Protein AF-A0A522BGV5-F1 (afdb_monomer)

Structure (mmCIF, N/CA/C/O backbone):
data_AF-A0A522BGV5-F1
#
_entry.id   AF-A0A522BGV5-F1
#
loop_
_atom_site.group_PDB
_atom_site.id
_atom_site.type_symbol
_atom_site.label_atom_id
_atom_site.label_alt_id
_atom_site.label_comp_id
_atom_site.label_asym_id
_atom_site.label_entity_id
_atom_site.label_seq_id
_atom_site.pdbx_PDB_ins_code
_atom_site.Cartn_x
_atom_site.Cartn_y
_atom_site.Cartn_z
_atom_site.occupancy
_atom_site.B_iso_or_equiv
_atom_site.auth_seq_id
_atom_site.auth_comp_id
_atom_site.auth_asym_id
_atom_site.auth_atom_id
_atom_site.pdbx_PDB_model_num
ATOM 1 N N . ALA A 1 1 ? 11.773 4.322 -31.075 1.00 74.81 1 ALA A N 1
ATOM 2 C CA . ALA A 1 1 ? 12.794 3.352 -31.521 1.00 74.81 1 ALA A CA 1
ATOM 3 C C . ALA A 1 1 ? 13.411 3.871 -32.814 1.00 74.81 1 ALA A C 1
ATOM 5 O O . ALA A 1 1 ? 12.705 4.549 -33.552 1.00 74.81 1 ALA A O 1
ATOM 6 N N . ASP A 1 2 ? 14.690 3.595 -33.055 1.00 93.25 2 ASP A N 1
ATOM 7 C CA . ASP A 1 2 ? 15.500 4.115 -34.174 1.00 93.25 2 ASP A CA 1
ATOM 8 C C . ASP A 1 2 ? 15.520 3.199 -35.418 1.00 93.25 2 ASP A C 1
ATOM 10 O O . ASP A 1 2 ? 16.111 3.545 -36.435 1.00 93.25 2 ASP A O 1
ATOM 14 N N . GLY A 1 3 ? 14.839 2.049 -35.367 1.00 94.81 3 GLY A N 1
ATOM 15 C CA . GLY A 1 3 ? 14.611 1.167 -36.518 1.00 94.81 3 GLY A CA 1
ATOM 16 C C . GLY A 1 3 ? 15.709 0.133 -36.787 1.00 94.81 3 GLY A C 1
ATOM 17 O O . GLY A 1 3 ? 15.557 -0.667 -37.713 1.00 94.81 3 GLY A O 1
ATOM 18 N N . ARG A 1 4 ? 16.779 0.101 -35.985 1.00 95.19 4 ARG A N 1
ATOM 19 C CA . ARG A 1 4 ? 17.876 -0.868 -36.121 1.00 95.19 4 ARG A CA 1
ATOM 20 C C . ARG A 1 4 ? 17.436 -2.290 -35.744 1.00 95.19 4 ARG A C 1
ATOM 22 O O . ARG A 1 4 ? 16.566 -2.481 -34.895 1.00 95.19 4 ARG A O 1
ATOM 29 N N . ARG A 1 5 ? 18.032 -3.293 -36.397 1.00 95.19 5 ARG A N 1
ATOM 30 C CA . ARG A 1 5 ? 17.783 -4.727 -36.173 1.00 95.19 5 ARG A CA 1
ATOM 31 C C . ARG A 1 5 ? 19.103 -5.489 -36.248 1.00 95.19 5 ARG A C 1
ATOM 33 O O . ARG A 1 5 ? 19.916 -5.183 -37.115 1.00 95.19 5 ARG A O 1
ATOM 40 N N . GLU A 1 6 ? 19.287 -6.458 -35.360 1.00 96.19 6 GLU A N 1
ATOM 41 C CA . GLU A 1 6 ? 20.475 -7.316 -35.260 1.00 96.19 6 GLU A CA 1
ATOM 42 C C . GLU A 1 6 ? 20.050 -8.736 -34.859 1.00 96.19 6 GLU A C 1
ATOM 44 O O . GLU A 1 6 ? 18.947 -8.926 -34.339 1.00 96.19 6 GLU A O 1
ATOM 49 N N . GLU A 1 7 ? 20.908 -9.721 -35.126 1.00 97.19 7 GLU A N 1
ATOM 50 C CA . GLU A 1 7 ? 20.696 -11.115 -34.728 1.00 97.19 7 GLU A CA 1
ATOM 51 C C . GLU A 1 7 ? 21.265 -11.371 -33.330 1.00 97.19 7 GLU A C 1
ATOM 53 O O . GLU A 1 7 ? 22.339 -10.882 -32.982 1.00 97.19 7 GLU A O 1
ATOM 58 N N . PHE A 1 8 ? 20.532 -12.145 -32.529 1.00 96.06 8 PHE A N 1
ATOM 59 C CA . PHE A 1 8 ? 20.912 -12.515 -31.170 1.00 96.06 8 PHE A CA 1
ATOM 60 C C . PHE A 1 8 ? 20.553 -13.976 -30.912 1.00 96.06 8 PHE A C 1
ATOM 62 O O . PHE A 1 8 ? 19.498 -14.439 -31.347 1.00 96.06 8 PHE A O 1
ATOM 69 N N . ASP A 1 9 ? 21.379 -14.669 -30.132 1.00 97.94 9 ASP A N 1
ATOM 70 C CA . ASP A 1 9 ? 21.131 -16.066 -29.759 1.00 97.94 9 ASP A CA 1
ATOM 71 C C . ASP A 1 9 ? 20.088 -16.211 -28.637 1.00 97.94 9 ASP A C 1
ATOM 73 O O . ASP A 1 9 ? 19.398 -17.225 -28.542 1.00 97.94 9 ASP A O 1
ATOM 77 N N . VAL A 1 10 ? 19.978 -15.208 -27.754 1.00 97.75 10 VAL A N 1
ATOM 78 C CA . VAL A 1 10 ? 19.135 -15.257 -26.548 1.00 97.75 10 VAL A CA 1
ATOM 79 C C . VAL A 1 10 ? 18.477 -13.906 -26.279 1.00 97.75 10 VAL A C 1
ATOM 81 O O . VAL A 1 10 ? 19.110 -12.857 -26.383 1.00 97.75 10 VAL A O 1
ATOM 84 N N . MET A 1 11 ? 17.216 -13.943 -25.839 1.00 95.69 11 MET A N 1
ATOM 85 C CA . MET A 1 11 ? 16.477 -12.786 -25.333 1.00 95.69 11 MET A CA 1
ATOM 86 C C . MET A 1 11 ? 16.067 -13.009 -23.871 1.00 95.69 11 MET A C 1
ATOM 88 O O . MET A 1 11 ? 15.388 -13.985 -23.556 1.00 95.69 11 MET A O 1
ATOM 92 N N . LEU A 1 12 ? 16.430 -12.077 -22.985 1.00 96.44 12 LEU A N 1
ATOM 93 C CA . LEU A 1 12 ? 15.992 -12.060 -21.585 1.00 96.44 12 LEU A CA 1
ATOM 94 C C . LEU A 1 12 ? 14.941 -10.965 -21.378 1.00 96.44 12 LEU A C 1
ATOM 96 O O . LEU A 1 12 ? 15.246 -9.773 -21.423 1.00 96.44 12 LEU A O 1
ATOM 100 N N . ALA A 1 13 ? 13.696 -11.367 -21.130 1.00 94.62 13 ALA A N 1
ATOM 101 C CA . ALA A 1 13 ? 12.597 -10.441 -20.880 1.00 94.62 13 ALA A CA 1
ATOM 102 C C . ALA A 1 13 ? 12.556 -10.017 -19.400 1.00 94.62 13 ALA A C 1
ATOM 104 O O . ALA A 1 13 ? 11.925 -10.661 -18.567 1.00 94.62 13 ALA A O 1
ATOM 105 N N . ALA A 1 14 ? 13.212 -8.903 -19.068 1.00 93.81 14 ALA A N 1
ATOM 106 C CA . ALA A 1 14 ? 13.190 -8.296 -17.732 1.00 93.81 14 ALA A CA 1
ATOM 107 C C . ALA A 1 14 ? 12.015 -7.307 -17.555 1.00 93.81 14 ALA A C 1
ATOM 109 O O . ALA A 1 14 ? 12.193 -6.174 -17.110 1.00 93.81 14 ALA A O 1
ATOM 110 N N . THR A 1 15 ? 10.801 -7.711 -17.943 1.00 91.69 15 THR A N 1
ATOM 111 C CA . THR A 1 15 ? 9.616 -6.829 -18.029 1.00 91.69 15 THR A CA 1
ATOM 112 C C . THR A 1 15 ? 8.868 -6.628 -16.705 1.00 91.69 15 THR A C 1
ATOM 114 O O . THR A 1 15 ? 7.846 -5.942 -16.674 1.00 91.69 15 THR A O 1
ATOM 117 N N . GLY A 1 16 ? 9.379 -7.189 -15.606 1.00 90.12 16 GLY A N 1
ATOM 118 C CA . GLY A 1 16 ? 8.788 -7.092 -14.270 1.00 90.12 16 GLY A CA 1
ATOM 119 C C . GLY A 1 16 ? 7.817 -8.229 -13.945 1.00 90.12 16 GLY A C 1
ATOM 120 O O . GLY A 1 16 ? 7.872 -9.292 -14.555 1.00 90.12 16 GLY A O 1
ATOM 121 N N . TYR A 1 17 ? 6.950 -7.990 -12.957 1.00 88.94 17 TYR A N 1
ATOM 122 C CA . TYR A 1 17 ? 6.033 -8.979 -12.383 1.00 88.94 17 TYR A CA 1
ATOM 123 C C . TYR A 1 17 ? 4.606 -8.429 -12.278 1.00 88.94 17 TYR A C 1
ATOM 125 O O . TYR A 1 17 ? 4.405 -7.213 -12.193 1.00 88.94 17 TYR A O 1
ATOM 133 N N . GLU A 1 18 ? 3.637 -9.342 -12.239 1.00 89.25 18 GLU A N 1
ATOM 134 C CA . GLU A 1 18 ? 2.236 -9.072 -11.906 1.00 89.25 18 GLU A CA 1
ATOM 135 C C . GLU A 1 18 ? 1.950 -9.393 -10.433 1.00 89.25 18 GLU A C 1
ATOM 137 O O . GLU A 1 18 ? 2.699 -10.133 -9.791 1.00 89.25 18 GLU A O 1
ATOM 142 N N . VAL A 1 19 ? 0.853 -8.848 -9.904 1.00 88.94 19 VAL A N 1
ATOM 143 C CA . VAL A 1 19 ? 0.349 -9.180 -8.564 1.00 88.94 19 VAL A CA 1
ATOM 144 C C . VAL A 1 19 ? -0.815 -10.148 -8.702 1.00 88.94 19 VAL A C 1
ATOM 146 O O . VAL A 1 19 ? -1.779 -9.846 -9.397 1.00 88.94 19 VAL A O 1
ATOM 149 N N . ASP A 1 20 ? -0.742 -11.275 -7.999 1.00 90.06 20 ASP A N 1
ATOM 150 C CA . ASP A 1 20 ? -1.840 -12.232 -7.881 1.00 90.06 20 ASP A CA 1
ATOM 151 C C . ASP A 1 20 ? -1.927 -12.782 -6.447 1.00 90.06 20 ASP A C 1
ATOM 153 O O . ASP A 1 20 ? -0.919 -12.888 -5.741 1.00 90.06 20 ASP A O 1
ATOM 157 N N . LEU A 1 21 ? -3.143 -13.103 -6.005 1.00 92.06 21 LEU A N 1
ATOM 158 C CA . LEU A 1 21 ? -3.461 -13.589 -4.658 1.00 92.06 21 LEU A CA 1
ATOM 159 C C . LEU A 1 21 ? -4.383 -14.821 -4.749 1.00 92.06 21 LEU A C 1
ATOM 161 O O . LEU A 1 21 ? -5.514 -14.772 -4.265 1.00 92.06 21 LEU A O 1
ATOM 165 N N . PRO A 1 22 ? -3.927 -15.950 -5.329 1.00 91.56 22 PRO A N 1
ATOM 166 C CA . PRO A 1 22 ? -4.789 -17.093 -5.666 1.00 91.56 22 PRO A CA 1
ATOM 167 C C . PRO A 1 22 ? -5.364 -17.822 -4.440 1.00 91.56 22 PRO A C 1
ATOM 169 O O . PRO A 1 22 ? -6.272 -18.640 -4.556 1.00 91.56 22 PRO A O 1
ATOM 172 N N . PHE A 1 23 ? -4.841 -17.523 -3.250 1.00 92.81 23 PHE A N 1
ATOM 173 C CA . PHE A 1 23 ? -5.330 -18.029 -1.969 1.00 92.81 23 PHE A CA 1
ATOM 174 C C . PHE A 1 23 ? -6.462 -17.175 -1.367 1.00 92.81 23 PHE A C 1
ATOM 176 O O . PHE A 1 23 ? -7.057 -17.575 -0.367 1.00 92.81 23 PHE A O 1
ATOM 183 N N . LEU A 1 24 ? -6.776 -16.010 -1.948 1.00 92.00 24 LEU A N 1
ATOM 184 C CA . LEU A 1 24 ? -7.889 -15.152 -1.543 1.00 92.00 24 LEU A CA 1
ATOM 185 C C . LEU A 1 24 ? -8.946 -15.108 -2.642 1.00 92.00 24 LEU A C 1
ATOM 187 O O . LEU A 1 24 ? -8.662 -14.835 -3.803 1.00 92.00 24 LEU A O 1
ATOM 191 N N . ALA A 1 25 ? -10.206 -15.326 -2.264 1.00 90.88 25 ALA A N 1
ATOM 192 C CA . ALA A 1 25 ? -11.297 -15.191 -3.216 1.00 90.88 25 ALA A CA 1
ATOM 193 C C . ALA A 1 25 ? -11.404 -13.724 -3.700 1.00 90.88 25 ALA A C 1
ATOM 195 O O . ALA A 1 25 ? -11.362 -12.818 -2.862 1.00 90.88 25 ALA A O 1
ATOM 196 N N . PRO A 1 26 ? -11.627 -13.455 -5.004 1.00 86.69 26 PRO A N 1
ATOM 197 C CA . PRO A 1 26 ? -11.594 -12.091 -5.554 1.00 86.69 26 PRO A CA 1
ATOM 198 C C . PRO A 1 26 ? -12.556 -11.091 -4.893 1.00 86.69 26 PRO A C 1
ATOM 200 O O . PRO A 1 26 ? -12.288 -9.896 -4.846 1.00 86.69 26 PRO A O 1
ATOM 203 N N . HIS A 1 27 ? -13.679 -11.569 -4.348 1.00 86.69 27 HIS A N 1
ATOM 204 C CA . HIS A 1 27 ? -14.656 -10.734 -3.641 1.00 86.69 27 HIS A CA 1
ATOM 205 C C . HIS A 1 27 ? -14.207 -10.337 -2.220 1.00 86.69 27 HIS A C 1
ATOM 207 O O . HIS A 1 27 ? -14.827 -9.474 -1.592 1.00 86.69 27 HIS A O 1
ATOM 213 N N . VAL A 1 28 ? -13.169 -10.986 -1.677 1.00 88.50 28 VAL A N 1
ATOM 214 C CA . VAL A 1 28 ? -12.588 -10.652 -0.370 1.00 88.50 28 VAL A CA 1
ATOM 215 C C . VAL A 1 28 ? -11.789 -9.368 -0.491 1.00 88.50 28 VAL A C 1
ATOM 217 O O . VAL A 1 28 ? -12.085 -8.396 0.208 1.00 88.50 28 VAL A O 1
ATOM 220 N N . VAL A 1 29 ? -10.833 -9.374 -1.417 1.00 88.25 29 VAL A N 1
ATOM 221 C CA . VAL A 1 29 ? -9.966 -8.251 -1.753 1.00 88.25 29 VAL A CA 1
ATOM 222 C C . VAL A 1 29 ? -9.666 -8.329 -3.256 1.00 88.25 29 VAL A C 1
ATOM 224 O O . VAL A 1 29 ? -8.913 -9.212 -3.667 1.00 88.25 29 VAL A O 1
ATOM 227 N N . PRO A 1 30 ? -10.259 -7.458 -4.089 1.00 89.06 30 PRO A N 1
ATOM 228 C CA . PRO A 1 30 ? -10.003 -7.483 -5.520 1.00 89.06 30 PRO A CA 1
ATOM 229 C C . PRO A 1 30 ? -8.606 -6.933 -5.820 1.00 89.06 30 PRO A C 1
ATOM 231 O O . PRO A 1 30 ? -8.216 -5.881 -5.306 1.00 89.06 30 PRO A O 1
ATOM 234 N N . VAL A 1 31 ? -7.876 -7.625 -6.692 1.00 89.56 31 VAL A N 1
ATOM 235 C CA . VAL A 1 31 ? -6.682 -7.079 -7.341 1.00 89.56 31 VAL A CA 1
ATOM 236 C C . VAL A 1 31 ? -7.148 -6.353 -8.601 1.00 89.56 31 VAL A C 1
ATOM 238 O O . VAL A 1 31 ? -7.731 -6.967 -9.494 1.00 89.56 31 VAL A O 1
ATOM 241 N N . VAL A 1 32 ? -6.944 -5.037 -8.662 1.00 83.94 32 VAL A N 1
ATOM 242 C CA . VAL A 1 32 ? -7.294 -4.215 -9.829 1.00 83.94 32 VAL A CA 1
ATOM 243 C C . VAL A 1 32 ? -5.997 -3.740 -10.471 1.00 83.94 32 VAL A C 1
ATOM 245 O O . VAL A 1 32 ? -5.238 -2.976 -9.875 1.00 83.94 32 VAL A O 1
ATOM 248 N N . GLY A 1 33 ? -5.714 -4.231 -11.679 1.00 83.44 33 GLY A N 1
ATOM 249 C CA . GLY A 1 33 ? -4.401 -4.057 -12.299 1.00 83.44 33 GLY A CA 1
ATOM 250 C C . GLY A 1 33 ? -3.323 -4.759 -11.470 1.00 83.44 33 GLY A C 1
ATOM 251 O O . GLY A 1 33 ? -3.408 -5.959 -11.242 1.00 83.44 33 GLY A O 1
ATOM 252 N N . ARG A 1 34 ? -2.333 -4.004 -10.983 1.00 84.81 34 ARG A N 1
ATOM 253 C CA . ARG A 1 34 ? -1.249 -4.509 -10.111 1.00 84.81 34 ARG A CA 1
ATOM 254 C C . ARG A 1 34 ? -1.385 -4.052 -8.663 1.00 84.81 34 ARG A C 1
ATOM 256 O O . ARG A 1 34 ? -0.403 -4.029 -7.922 1.00 84.81 34 ARG A O 1
ATOM 263 N N . ARG A 1 35 ? -2.580 -3.620 -8.266 1.00 87.62 35 ARG A N 1
ATOM 264 C CA . ARG A 1 35 ? -2.794 -2.957 -6.985 1.00 87.62 35 ARG A CA 1
ATOM 265 C C . ARG A 1 35 ? -3.949 -3.567 -6.215 1.00 87.62 35 ARG A C 1
ATOM 267 O O . ARG A 1 35 ? -4.951 -4.011 -6.770 1.00 87.62 3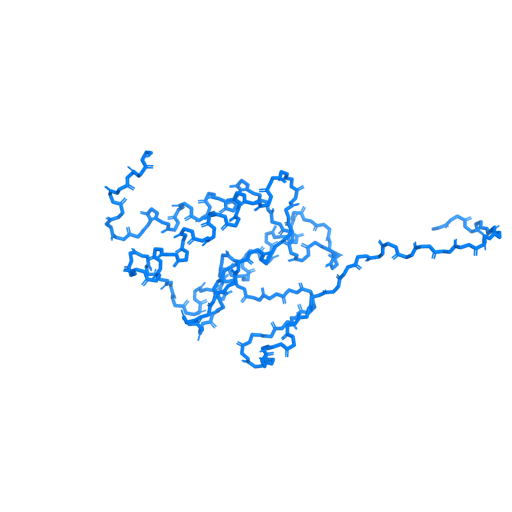5 ARG A O 1
ATOM 274 N N . VAL A 1 36 ? -3.782 -3.519 -4.902 1.00 91.69 36 VAL A N 1
ATOM 275 C CA . VAL A 1 36 ? -4.806 -3.824 -3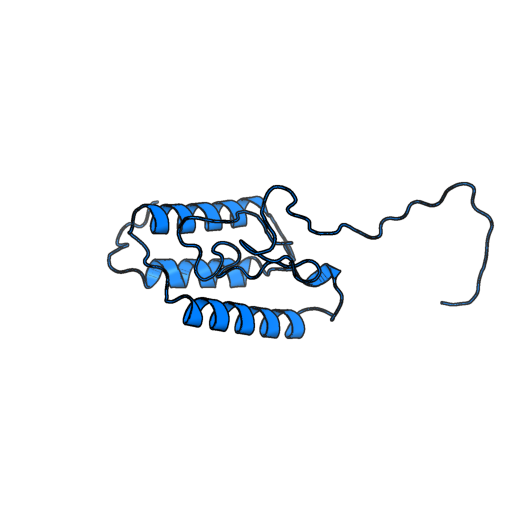.919 1.00 91.69 36 VAL A CA 1
ATOM 276 C C . VAL A 1 36 ? -5.144 -2.549 -3.153 1.00 91.69 36 VAL A C 1
ATOM 278 O O . VAL A 1 36 ? -4.247 -1.810 -2.736 1.00 91.69 36 VAL A O 1
ATOM 281 N N . ASP A 1 37 ? -6.434 -2.290 -2.958 1.00 93.69 37 ASP A N 1
ATOM 282 C CA . ASP A 1 37 ? -6.908 -1.103 -2.248 1.00 93.69 37 ASP A CA 1
ATOM 283 C C . ASP A 1 37 ? -6.846 -1.319 -0.738 1.00 93.69 37 ASP A C 1
ATOM 285 O O . ASP A 1 37 ? -7.701 -1.967 -0.135 1.00 93.69 37 ASP A O 1
ATOM 289 N N . LEU A 1 38 ? -5.792 -0.768 -0.139 1.00 95.94 38 LEU A N 1
ATOM 290 C CA . LEU A 1 38 ? -5.430 -0.961 1.258 1.00 95.94 38 LEU A CA 1
ATOM 291 C C . LEU A 1 38 ? -5.231 0.392 1.943 1.00 95.94 38 LEU A C 1
ATOM 293 O O . LEU A 1 38 ? -4.345 1.160 1.562 1.00 95.94 38 LEU A O 1
ATOM 297 N N . TYR A 1 39 ? -5.999 0.657 3.000 1.00 96.44 39 TYR A N 1
ATOM 298 C CA . TYR A 1 39 ? -5.760 1.786 3.893 1.00 96.44 39 TYR A CA 1
ATOM 299 C C . TYR A 1 39 ? -4.361 1.673 4.497 1.00 96.44 39 TYR A C 1
ATOM 301 O O . TYR A 1 39 ? -3.988 0.625 5.040 1.00 96.44 39 TYR A O 1
ATOM 309 N N . LYS A 1 40 ? -3.568 2.739 4.334 1.00 95.69 40 LYS A N 1
ATOM 310 C CA . LYS A 1 40 ? -2.143 2.790 4.698 1.00 95.69 40 LYS A CA 1
ATOM 311 C C . LYS A 1 40 ? -1.329 1.601 4.182 1.00 95.69 40 LYS A C 1
ATOM 313 O O . LYS A 1 40 ? -0.358 1.214 4.822 1.00 95.69 40 LYS A O 1
ATOM 318 N N . ARG A 1 41 ? -1.702 1.014 3.036 1.00 95.12 41 ARG A N 1
ATOM 319 C CA . ARG A 1 41 ? -1.048 -0.178 2.458 1.00 95.12 41 ARG A CA 1
ATOM 320 C C . ARG A 1 41 ? -1.047 -1.408 3.387 1.00 95.12 41 ARG A C 1
ATOM 322 O O . ARG A 1 41 ? -0.207 -2.285 3.210 1.00 95.12 41 ARG A O 1
ATOM 329 N N . ILE A 1 42 ? -1.980 -1.465 4.351 1.00 96.94 42 ILE A N 1
ATOM 330 C CA . ILE A 1 42 ? -2.108 -2.555 5.335 1.00 96.94 42 ILE A CA 1
ATOM 331 C C . ILE A 1 42 ? -3.526 -3.132 5.375 1.00 96.94 42 ILE A C 1
ATOM 333 O O . ILE A 1 42 ? -3.699 -4.344 5.265 1.00 96.94 42 ILE A O 1
ATOM 337 N N . PHE A 1 43 ? -4.551 -2.291 5.540 1.00 96.88 43 PHE A N 1
ATOM 338 C CA . PHE A 1 43 ? -5.893 -2.751 5.919 1.00 96.88 43 PHE A CA 1
ATOM 339 C C . PHE A 1 43 ? -6.886 -2.643 4.755 1.00 96.88 43 PHE A C 1
ATOM 341 O O . PHE A 1 43 ? -7.120 -1.536 4.266 1.00 96.88 43 PHE A O 1
ATOM 348 N N . PRO A 1 44 ? -7.524 -3.735 4.308 1.00 96.06 44 PRO A N 1
ATOM 349 C CA . PRO A 1 44 ? -8.574 -3.651 3.302 1.00 96.06 44 PRO A CA 1
ATOM 350 C C . PRO A 1 44 ? -9.851 -3.032 3.901 1.00 96.06 44 PRO A C 1
ATOM 352 O O . PRO A 1 44 ? -10.334 -3.506 4.938 1.00 96.06 44 PRO A O 1
ATOM 355 N N . PRO A 1 45 ? -10.451 -2.008 3.265 1.00 95.50 45 PRO A N 1
ATOM 356 C CA . PRO A 1 45 ? -11.669 -1.384 3.773 1.00 95.50 45 PRO A CA 1
ATOM 357 C C . PRO A 1 45 ? -12.812 -2.391 3.964 1.00 95.50 45 PRO A C 1
ATOM 359 O O . PRO A 1 45 ? -13.184 -3.113 3.041 1.00 95.50 45 PRO A O 1
ATOM 362 N N . GLY A 1 46 ? -13.400 -2.423 5.164 1.00 93.12 46 GLY A N 1
ATOM 363 C CA . GLY A 1 46 ? -14.500 -3.339 5.500 1.00 93.12 46 GLY A CA 1
ATOM 364 C C . GLY A 1 46 ? -14.075 -4.778 5.827 1.00 93.12 46 GLY A C 1
ATOM 365 O O . GLY A 1 46 ? -14.941 -5.638 5.985 1.00 93.12 46 GLY A O 1
ATOM 366 N N . ARG A 1 47 ? -12.770 -5.059 5.953 1.00 93.56 47 ARG A N 1
ATOM 367 C CA . ARG A 1 47 ? -12.228 -6.377 6.331 1.00 93.56 47 ARG A CA 1
ATOM 368 C C . ARG A 1 47 ? -11.342 -6.264 7.591 1.00 93.56 47 ARG A C 1
ATOM 370 O O . ARG A 1 47 ? -10.128 -6.394 7.483 1.00 93.56 47 ARG A O 1
ATOM 377 N N . PRO A 1 48 ? -11.913 -6.038 8.791 1.00 86.12 48 PRO A N 1
ATOM 378 C CA . PRO A 1 48 ? -11.140 -5.708 10.000 1.00 86.12 48 PRO A CA 1
ATOM 379 C C . PRO A 1 48 ? -10.192 -6.818 10.491 1.00 86.12 48 PRO A C 1
ATOM 381 O O . PRO A 1 48 ? -9.234 -6.524 11.192 1.00 86.12 48 PRO A O 1
ATOM 384 N N . ASN A 1 49 ? -10.424 -8.075 10.098 1.00 89.88 49 ASN A N 1
ATOM 385 C CA . ASN A 1 49 ? -9.613 -9.233 10.501 1.00 89.88 49 ASN A CA 1
ATOM 386 C C . ASN A 1 49 ? -8.606 -9.673 9.422 1.00 89.88 49 ASN A C 1
ATOM 388 O O . ASN A 1 49 ? -8.135 -10.808 9.442 1.00 89.88 49 ASN A O 1
ATOM 392 N N . LEU A 1 50 ? -8.322 -8.813 8.440 1.00 94.50 50 LEU A N 1
ATOM 393 C CA . LEU A 1 50 ? -7.370 -9.076 7.365 1.00 94.50 50 LEU A CA 1
ATOM 394 C C . LEU A 1 50 ? -6.380 -7.915 7.272 1.00 94.50 50 LEU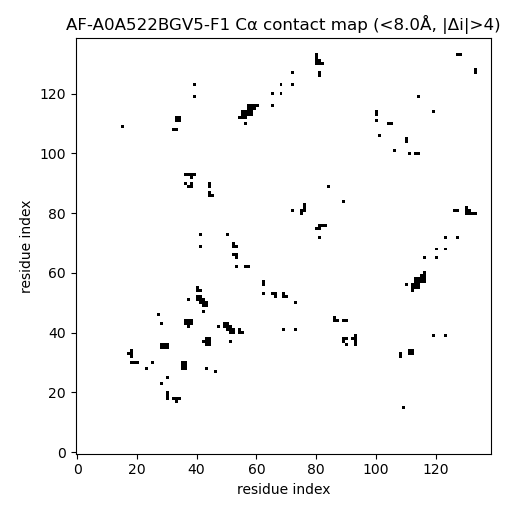 A C 1
ATOM 396 O O . LEU A 1 50 ? -6.774 -6.750 7.270 1.00 94.50 50 LEU A O 1
ATOM 400 N N . CYS A 1 51 ? -5.096 -8.234 7.164 1.00 96.06 51 CYS A N 1
ATOM 401 C CA . CYS A 1 51 ? -4.042 -7.254 6.950 1.00 96.06 51 CYS A CA 1
ATOM 402 C C . CYS A 1 51 ? -3.028 -7.770 5.929 1.00 96.06 51 CYS A C 1
ATOM 404 O O . CYS A 1 51 ? -2.870 -8.974 5.728 1.00 96.06 51 CYS A O 1
ATOM 406 N N . PHE A 1 52 ? -2.356 -6.831 5.278 1.00 96.50 52 PHE A N 1
ATOM 407 C CA . PHE A 1 52 ? -1.294 -7.068 4.316 1.00 96.50 52 PHE A CA 1
ATOM 408 C C . PHE A 1 52 ? -0.036 -6.374 4.818 1.00 96.50 52 PHE A C 1
ATOM 410 O O . PHE A 1 52 ? -0.084 -5.217 5.222 1.00 96.50 52 PHE A O 1
ATOM 417 N N . ILE A 1 53 ? 1.095 -7.068 4.764 1.00 96.56 53 ILE A N 1
ATOM 418 C CA . ILE A 1 53 ? 2.400 -6.504 5.102 1.00 96.56 53 ILE A CA 1
ATOM 419 C C . ILE A 1 53 ? 3.292 -6.631 3.873 1.00 96.56 53 ILE A C 1
ATOM 421 O O . ILE A 1 53 ? 3.338 -7.683 3.238 1.00 96.56 53 ILE A O 1
ATOM 425 N N . GLY A 1 54 ? 3.982 -5.552 3.518 1.00 94.25 54 GLY A N 1
ATOM 426 C CA . GLY A 1 54 ? 4.914 -5.522 2.395 1.00 94.25 54 GLY A CA 1
ATOM 427 C C . GLY A 1 54 ? 4.278 -5.350 1.016 1.00 94.25 54 GLY A C 1
ATOM 428 O O . GLY A 1 54 ? 4.972 -5.517 0.019 1.00 94.25 54 GLY A O 1
ATOM 429 N N . MET A 1 55 ? 2.988 -5.003 0.927 1.00 93.81 55 MET A N 1
ATOM 430 C CA . MET A 1 55 ? 2.301 -4.763 -0.353 1.00 93.81 55 MET A CA 1
ATOM 431 C C . MET A 1 55 ? 2.622 -3.364 -0.920 1.00 93.81 55 MET A C 1
ATOM 433 O O . MET A 1 55 ? 1.753 -2.494 -1.030 1.00 93.81 55 MET A O 1
ATOM 437 N N . PHE A 1 56 ? 3.899 -3.129 -1.228 1.00 92.94 56 PHE A N 1
ATOM 438 C CA . PHE A 1 56 ? 4.427 -1.893 -1.811 1.00 92.94 56 PHE A CA 1
ATOM 439 C C . PHE A 1 56 ? 5.771 -2.139 -2.523 1.00 92.94 56 PHE A C 1
ATOM 441 O O . PHE A 1 56 ? 6.466 -3.116 -2.253 1.00 92.94 56 PHE A O 1
ATOM 448 N N . ASN A 1 57 ? 6.169 -1.208 -3.390 1.00 92.19 57 ASN A N 1
ATOM 449 C CA . ASN A 1 57 ? 7.539 -1.029 -3.862 1.00 92.19 57 ASN A CA 1
ATOM 450 C C . ASN A 1 57 ? 8.109 0.236 -3.220 1.00 92.19 57 ASN A C 1
ATOM 452 O O . ASN A 1 57 ? 7.431 1.256 -3.150 1.00 92.19 57 ASN A O 1
ATOM 456 N N . VAL A 1 58 ? 9.350 0.186 -2.750 1.00 88.06 58 VAL A N 1
ATOM 457 C CA . VAL A 1 58 ? 10.023 1.373 -2.215 1.00 88.06 58 VAL A CA 1
ATOM 458 C C . VAL A 1 58 ? 10.733 2.125 -3.318 1.00 88.06 58 VAL A C 1
ATOM 460 O O . VAL A 1 58 ? 11.548 1.546 -4.035 1.00 88.06 58 VAL A O 1
ATOM 463 N N . SER A 1 59 ? 10.493 3.432 -3.352 1.00 82.12 59 SER A N 1
ATOM 464 C CA . SER A 1 59 ? 11.162 4.352 -4.271 1.00 82.12 59 SER A CA 1
ATOM 465 C C . SER A 1 59 ? 12.638 4.569 -3.979 1.00 82.12 59 SER A C 1
ATOM 467 O O . SER A 1 59 ? 13.421 4.797 -4.899 1.00 82.12 59 SER A O 1
ATOM 469 N N . ALA A 1 60 ? 13.044 4.472 -2.713 1.00 77.56 60 ALA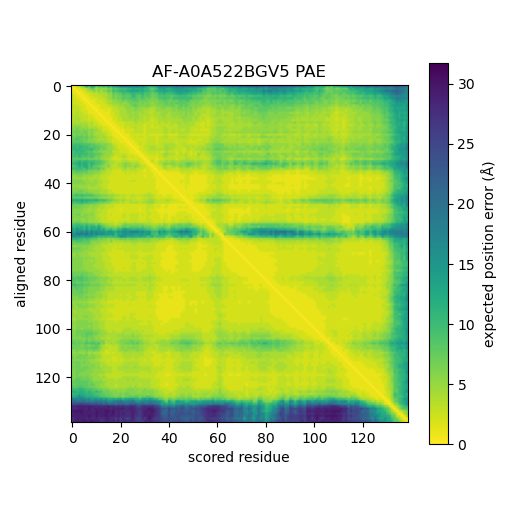 A N 1
ATOM 470 C CA . ALA A 1 60 ? 14.442 4.489 -2.297 1.00 77.56 60 ALA A CA 1
ATOM 471 C C . ALA A 1 60 ? 14.628 3.930 -0.875 1.00 77.56 60 ALA A C 1
ATOM 473 O O . ALA A 1 60 ? 13.820 4.169 0.015 1.00 77.56 60 ALA A O 1
ATOM 474 N N . GLY A 1 61 ? 15.741 3.246 -0.607 1.00 74.69 61 GLY A N 1
ATOM 475 C CA . GLY A 1 61 ? 16.085 2.784 0.744 1.00 74.69 61 GLY A CA 1
ATOM 476 C C . GLY A 1 61 ? 15.583 1.375 1.087 1.00 74.69 61 GLY A C 1
ATOM 477 O O . GLY A 1 61 ? 15.471 0.514 0.223 1.00 74.69 61 GLY A O 1
ATOM 478 N N . ALA A 1 62 ? 15.375 1.102 2.382 1.00 74.00 62 ALA A N 1
ATOM 479 C CA . ALA A 1 62 ? 15.234 -0.260 2.905 1.00 74.00 62 ALA A CA 1
ATOM 480 C C . ALA A 1 62 ? 13.773 -0.673 3.181 1.00 74.00 62 ALA A C 1
ATOM 482 O O . ALA A 1 62 ? 13.180 -0.230 4.169 1.00 74.00 62 ALA A O 1
ATOM 483 N N . ASN A 1 63 ? 13.254 -1.616 2.383 1.00 80.12 63 ASN A N 1
ATOM 484 C CA . ASN A 1 63 ? 11.921 -2.233 2.525 1.00 80.12 63 ASN A CA 1
ATOM 485 C C . ASN A 1 63 ? 11.618 -2.743 3.942 1.00 80.12 63 ASN A C 1
ATOM 487 O O . ASN A 1 63 ? 10.520 -2.545 4.458 1.00 80.12 63 ASN A O 1
ATOM 491 N N . ILE A 1 64 ? 12.602 -3.373 4.591 1.00 87.81 64 ILE A N 1
ATOM 492 C CA . ILE A 1 64 ? 12.420 -4.063 5.879 1.00 87.81 64 ILE A CA 1
ATOM 493 C C . ILE A 1 64 ? 11.939 -3.099 6.973 1.00 87.81 64 ILE A C 1
ATOM 495 O O . ILE A 1 64 ? 11.069 -3.450 7.764 1.00 87.81 64 ILE A O 1
ATOM 499 N N . ARG A 1 65 ? 12.442 -1.857 6.995 1.00 88.50 65 ARG A N 1
ATOM 500 C CA . ARG A 1 65 ? 12.034 -0.868 8.007 1.00 88.50 65 ARG A CA 1
ATOM 501 C C . ARG A 1 65 ? 10.583 -0.426 7.841 1.00 88.50 65 ARG A C 1
ATOM 503 O O . ARG A 1 65 ? 9.929 -0.120 8.828 1.00 88.50 65 ARG A O 1
ATOM 510 N N . MET A 1 66 ? 10.079 -0.385 6.611 1.00 92.06 66 MET A N 1
ATOM 511 C CA . MET A 1 66 ? 8.677 -0.048 6.366 1.00 92.06 66 MET A CA 1
ATOM 512 C C . MET A 1 66 ? 7.750 -1.193 6.749 1.00 92.06 66 MET A C 1
ATOM 514 O O . MET A 1 66 ? 6.699 -0.936 7.320 1.00 92.06 66 MET A O 1
ATOM 518 N N . MET A 1 67 ? 8.155 -2.443 6.509 1.00 95.06 67 MET A N 1
ATOM 519 C CA . MET A 1 67 ? 7.401 -3.600 6.996 1.00 95.06 67 MET A CA 1
ATOM 520 C C . MET A 1 67 ? 7.344 -3.624 8.530 1.00 95.06 67 MET A C 1
ATOM 522 O O . MET A 1 67 ? 6.283 -3.883 9.080 1.00 95.06 67 MET A O 1
ATOM 526 N N . ASP A 1 68 ? 8.430 -3.269 9.226 1.00 93.81 68 ASP A N 1
ATOM 527 C CA . ASP A 1 68 ? 8.416 -3.103 10.690 1.00 93.81 68 ASP A CA 1
ATOM 528 C C . ASP A 1 68 ? 7.420 -2.015 11.134 1.00 93.81 68 ASP A C 1
ATOM 530 O O . ASP A 1 68 ? 6.588 -2.258 12.005 1.00 93.81 68 ASP A O 1
ATOM 534 N N . THR A 1 69 ? 7.408 -0.850 10.472 1.00 93.50 69 THR A N 1
ATOM 535 C CA . THR A 1 69 ? 6.378 0.182 10.696 1.00 93.50 69 THR A CA 1
ATOM 536 C C . THR A 1 69 ? 4.955 -0.361 10.489 1.00 93.50 69 THR A C 1
ATOM 538 O O . THR A 1 69 ? 4.082 -0.104 11.314 1.00 93.50 69 THR A O 1
ATOM 541 N N . GLN A 1 70 ? 4.717 -1.149 9.436 1.00 96.06 70 GLN A N 1
ATOM 542 C CA . GLN A 1 70 ? 3.411 -1.771 9.187 1.00 96.06 70 GLN A CA 1
ATOM 543 C C . GLN A 1 70 ? 3.011 -2.762 10.282 1.00 96.06 70 GLN A C 1
ATOM 545 O O . GLN A 1 70 ? 1.873 -2.733 10.750 1.00 96.06 70 GLN A O 1
ATOM 550 N N . CYS A 1 71 ? 3.944 -3.613 10.713 1.00 96.38 71 CYS A N 1
ATOM 551 C CA . CYS A 1 71 ? 3.717 -4.589 11.773 1.00 96.38 71 CYS A CA 1
ATOM 552 C C . CYS A 1 71 ? 3.390 -3.915 13.109 1.00 96.38 71 CYS A C 1
ATOM 554 O O . CYS A 1 71 ? 2.504 -4.387 13.818 1.00 96.38 71 CYS A O 1
ATOM 556 N N . ARG A 1 72 ? 4.057 -2.805 13.447 1.00 94.31 72 ARG A N 1
ATOM 557 C CA . ARG A 1 72 ? 3.777 -2.048 14.679 1.00 94.31 72 ARG A CA 1
ATOM 558 C C . ARG A 1 72 ? 2.370 -1.464 14.678 1.00 94.31 72 ARG A C 1
ATOM 560 O O . ARG A 1 72 ? 1.621 -1.714 15.619 1.00 94.31 72 ARG A O 1
ATOM 567 N N . LEU A 1 73 ? 1.982 -0.793 13.593 1.00 94.69 73 LEU A N 1
ATOM 568 C CA . LEU A 1 73 ? 0.629 -0.256 13.459 1.00 94.69 73 LEU A CA 1
ATOM 569 C C . LEU A 1 73 ? -0.423 -1.375 13.501 1.00 94.69 73 LEU A C 1
ATOM 571 O O . LEU A 1 73 ? -1.431 -1.257 14.194 1.00 94.69 73 LEU A O 1
ATOM 575 N N . MET A 1 74 ? -0.184 -2.485 12.796 1.00 95.75 74 MET A N 1
ATOM 576 C CA . MET A 1 74 ? -1.058 -3.659 12.849 1.00 95.75 74 MET A CA 1
ATOM 577 C C . MET A 1 74 ? -1.193 -4.200 14.277 1.00 95.75 74 MET A C 1
ATOM 579 O O . MET A 1 74 ? -2.309 -4.476 14.711 1.00 95.75 74 MET A O 1
ATOM 583 N N . ALA A 1 75 ? -0.095 -4.312 15.026 1.00 94.94 75 ALA A N 1
ATOM 584 C CA . ALA A 1 75 ? -0.122 -4.802 16.400 1.00 94.94 75 ALA A CA 1
ATOM 585 C C . ALA A 1 75 ? -0.924 -3.869 17.317 1.00 94.94 75 ALA A C 1
ATOM 587 O O . ALA A 1 75 ? -1.754 -4.351 18.084 1.00 94.94 75 ALA A O 1
ATOM 588 N N . ALA A 1 76 ? -0.746 -2.552 17.182 1.00 92.62 76 ALA A N 1
ATOM 589 C CA . ALA A 1 76 ? -1.499 -1.560 17.946 1.00 92.62 76 ALA A CA 1
ATOM 590 C C . ALA A 1 76 ? -3.007 -1.607 17.633 1.00 92.62 76 ALA A C 1
ATOM 592 O O . ALA A 1 76 ? -3.836 -1.498 18.536 1.00 92.62 76 ALA A O 1
ATOM 593 N N . VAL A 1 77 ? -3.382 -1.838 16.369 1.00 92.94 77 VAL A N 1
ATOM 594 C CA . VAL A 1 77 ? -4.787 -2.042 15.976 1.00 92.94 77 VAL A CA 1
ATOM 595 C C . VAL A 1 77 ? -5.356 -3.324 16.583 1.00 92.94 77 VAL A C 1
ATOM 597 O O . VAL A 1 77 ? -6.447 -3.303 17.149 1.00 92.94 77 VAL A O 1
ATOM 600 N N . VAL A 1 78 ? -4.619 -4.436 16.508 1.00 93.69 78 VAL A N 1
ATOM 601 C CA . VAL A 1 78 ? -5.043 -5.727 17.080 1.00 93.69 78 VAL A CA 1
ATOM 602 C C . VAL A 1 78 ? -5.178 -5.650 18.604 1.00 93.69 78 VAL A C 1
ATOM 604 O O . VAL A 1 78 ? -6.095 -6.244 19.165 1.00 93.69 78 VAL A O 1
ATOM 607 N N . ALA A 1 79 ? -4.307 -4.891 19.271 1.00 92.75 79 ALA A N 1
ATOM 608 C CA . ALA A 1 79 ? -4.371 -4.640 20.709 1.00 92.75 79 ALA A CA 1
ATOM 609 C C . ALA A 1 79 ? -5.502 -3.672 21.117 1.00 92.75 79 ALA A C 1
ATOM 611 O O . ALA A 1 79 ? -5.766 -3.512 22.308 1.00 92.75 79 ALA A O 1
ATOM 612 N N . GLY A 1 80 ? -6.175 -3.028 20.156 1.00 90.62 80 GLY A N 1
ATOM 613 C CA . GLY A 1 80 ? -7.207 -2.019 20.411 1.00 90.62 80 GLY A CA 1
ATOM 614 C C . GLY A 1 80 ? -6.660 -0.654 20.841 1.00 90.62 80 GLY A C 1
ATOM 615 O O . GLY A 1 80 ? -7.436 0.213 21.237 1.00 90.62 80 GLY A O 1
ATOM 616 N N . GLU A 1 81 ? -5.345 -0.447 20.752 1.00 90.25 81 GLU A N 1
ATOM 617 C CA . GLU A 1 81 ? -4.677 0.821 21.066 1.00 90.25 81 GLU A CA 1
ATOM 618 C C . GLU A 1 81 ? -4.903 1.859 19.962 1.00 90.25 81 GLU A C 1
ATOM 620 O O . GLU A 1 81 ? -5.001 3.052 20.237 1.00 90.25 81 GLU A O 1
ATOM 625 N N . VAL A 1 82 ? -5.029 1.404 18.711 1.00 90.75 82 VAL A N 1
ATOM 626 C CA . VAL A 1 82 ? -5.364 2.237 17.550 1.00 90.75 82 VAL A CA 1
ATOM 627 C C . VAL A 1 82 ? -6.702 1.786 16.983 1.00 90.75 82 VAL A C 1
ATOM 629 O O . VAL A 1 82 ? -6.861 0.648 16.545 1.00 90.75 82 VAL A O 1
ATOM 632 N N . VAL A 1 83 ? -7.666 2.703 16.928 1.00 91.00 83 VAL A N 1
ATOM 633 C CA . VAL A 1 83 ? -8.959 2.444 16.290 1.00 91.00 83 VAL A CA 1
ATOM 634 C C . VAL A 1 83 ? -8.906 2.902 14.842 1.00 91.00 83 VAL A C 1
ATOM 636 O O . VAL A 1 83 ? -8.642 4.066 14.541 1.00 91.00 83 VAL A O 1
ATOM 639 N N . LEU A 1 84 ? -9.168 1.970 13.931 1.00 92.81 84 LEU A N 1
ATOM 640 C CA . LEU A 1 84 ? -9.260 2.274 12.514 1.00 92.81 84 LEU A CA 1
ATOM 641 C C . LEU A 1 84 ? -10.515 3.112 12.195 1.00 92.81 84 LEU A C 1
ATOM 643 O O . LEU A 1 84 ? -11.557 2.925 12.827 1.00 92.81 84 LEU A O 1
ATOM 647 N N . PRO A 1 85 ? -10.454 4.012 11.195 1.00 94.31 85 PRO A N 1
ATOM 648 C CA . PRO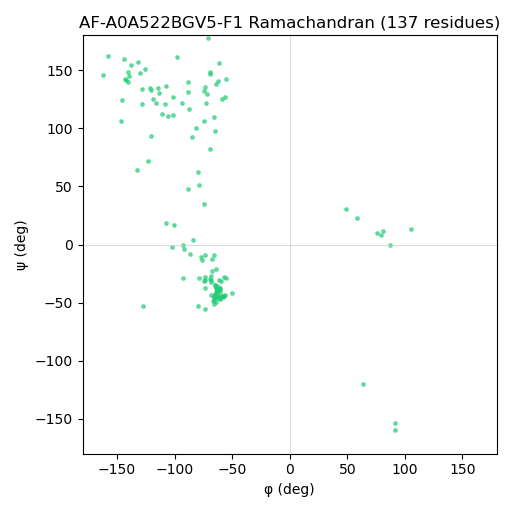 A 1 85 ? -11.607 4.814 10.802 1.00 94.31 85 PRO A CA 1
ATOM 649 C C . PRO A 1 85 ? -12.680 3.961 10.097 1.00 94.31 85 PRO A C 1
ATOM 651 O O . P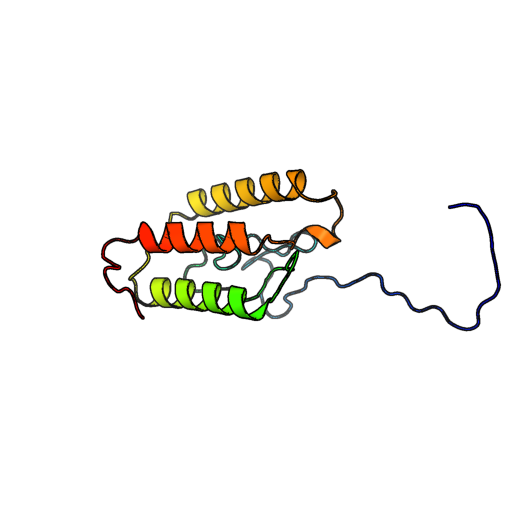RO A 1 85 ? -12.504 2.767 9.855 1.00 94.31 85 PRO A O 1
ATOM 654 N N . SER A 1 86 ? -13.811 4.570 9.730 1.00 96.44 86 SER A N 1
ATOM 655 C CA . SER A 1 86 ? -14.851 3.868 8.968 1.00 96.44 86 SER A CA 1
ATOM 656 C C . SER A 1 86 ? -14.335 3.387 7.604 1.00 96.44 86 SER A C 1
ATOM 658 O O . SER A 1 86 ? -13.410 3.959 7.024 1.00 96.44 86 SER A O 1
ATOM 660 N N . ALA A 1 87 ? -14.974 2.357 7.041 1.00 96.31 87 ALA A N 1
ATOM 661 C CA . ALA A 1 87 ? -14.596 1.834 5.728 1.00 96.31 87 ALA A CA 1
ATOM 662 C C . ALA A 1 87 ? -14.703 2.893 4.608 1.00 96.31 87 ALA A C 1
ATOM 664 O O . ALA A 1 87 ? -13.915 2.862 3.665 1.00 96.31 87 ALA A O 1
ATOM 665 N N . ASP A 1 88 ? -15.633 3.847 4.715 1.00 98.00 88 ASP A N 1
ATOM 666 C CA . ASP A 1 88 ? -15.742 4.968 3.772 1.00 98.00 88 ASP A CA 1
ATOM 667 C C . ASP A 1 88 ? -14.566 5.936 3.888 1.00 98.00 88 ASP A C 1
ATOM 669 O O . ASP A 1 88 ? -13.984 6.322 2.874 1.00 98.00 88 ASP A O 1
ATOM 673 N N . ALA A 1 89 ? -14.159 6.273 5.114 1.00 97.06 89 ALA A N 1
ATOM 674 C CA . ALA A 1 89 ? -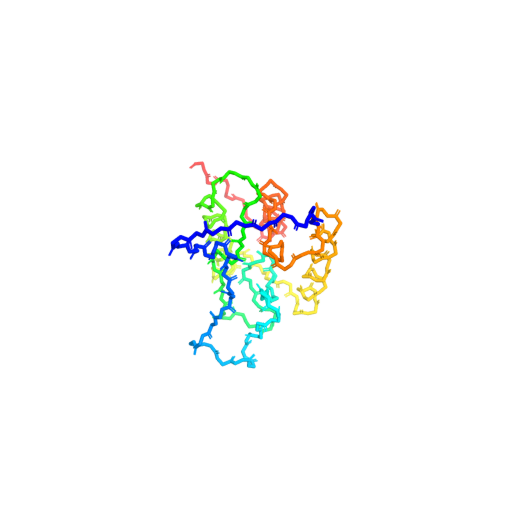12.992 7.116 5.346 1.00 97.06 89 ALA A CA 1
ATOM 675 C C . ALA A 1 89 ? -11.703 6.442 4.847 1.00 97.06 89 ALA A C 1
ATOM 677 O O . ALA A 1 89 ? -10.869 7.092 4.219 1.00 97.06 89 ALA A O 1
ATOM 678 N N . MET A 1 90 ? -11.571 5.126 5.037 1.00 97.12 90 MET A N 1
ATOM 679 C CA . MET A 1 90 ? -10.471 4.347 4.464 1.00 97.12 90 MET A CA 1
ATOM 680 C C . MET A 1 90 ? -10.456 4.393 2.935 1.00 97.12 90 MET A C 1
ATOM 682 O O . MET A 1 90 ? -9.404 4.615 2.340 1.00 97.12 90 MET A O 1
ATOM 686 N N . ARG A 1 91 ? -11.611 4.198 2.283 1.00 97.25 91 ARG A N 1
ATOM 687 C CA . ARG A 1 91 ? -11.722 4.290 0.818 1.00 97.25 91 ARG A CA 1
ATOM 688 C C . ARG A 1 91 ? -11.351 5.683 0.312 1.00 97.25 91 ARG A C 1
ATOM 690 O O . ARG A 1 91 ? -10.655 5.794 -0.696 1.00 97.25 91 ARG A O 1
ATOM 697 N N . ALA A 1 92 ? -11.772 6.732 1.018 1.00 98.00 92 ALA A N 1
ATOM 698 C CA . ALA A 1 92 ? -11.415 8.107 0.687 1.00 98.00 92 ALA A CA 1
ATOM 699 C C . ALA A 1 92 ? -9.900 8.358 0.811 1.00 98.00 92 ALA A C 1
ATOM 701 O O . ALA A 1 92 ? -9.317 8.997 -0.067 1.00 98.00 92 ALA A O 1
ATOM 702 N N . ASP A 1 93 ? -9.256 7.817 1.850 1.00 97.06 93 ASP A N 1
ATOM 703 C CA . ASP A 1 93 ? -7.801 7.877 2.039 1.00 97.06 93 ASP A CA 1
ATOM 704 C C . ASP A 1 93 ? -7.049 7.143 0.919 1.00 97.06 93 ASP A C 1
ATOM 706 O O . ASP A 1 93 ? -6.147 7.720 0.318 1.00 97.06 93 ASP A O 1
ATOM 710 N N . VAL A 1 94 ? -7.483 5.929 0.554 1.00 96.19 94 VAL A N 1
ATOM 711 C CA . VAL A 1 94 ? -6.913 5.169 -0.576 1.00 96.19 94 VAL A CA 1
ATOM 712 C C . VAL A 1 94 ? -7.041 5.947 -1.885 1.00 96.19 94 VAL A C 1
ATOM 714 O O . VAL A 1 94 ? -6.087 6.031 -2.657 1.00 96.19 94 VAL A O 1
ATOM 717 N N . ALA A 1 95 ? -8.207 6.543 -2.143 1.00 96.19 95 ALA A N 1
ATOM 718 C CA . ALA A 1 95 ? -8.418 7.350 -3.338 1.00 96.19 95 ALA A CA 1
ATOM 719 C C . ALA A 1 95 ? -7.537 8.610 -3.348 1.00 96.19 95 ALA A C 1
ATOM 721 O O . ALA A 1 95 ? -7.092 9.027 -4.417 1.00 96.19 95 ALA A O 1
ATOM 722 N N . ARG A 1 96 ? -7.285 9.221 -2.182 1.00 96.62 96 ARG A N 1
ATOM 723 C CA . ARG A 1 96 ? -6.361 10.355 -2.045 1.00 96.62 96 ARG A CA 1
ATOM 724 C C . ARG A 1 96 ? -4.925 9.934 -2.351 1.00 96.62 96 ARG A C 1
ATOM 726 O O . ARG A 1 96 ? -4.313 10.534 -3.228 1.00 96.62 96 ARG A O 1
ATOM 733 N N . GLU A 1 97 ? -4.443 8.866 -1.723 1.00 95.25 97 GLU A N 1
ATOM 734 C CA . GLU A 1 97 ? -3.081 8.356 -1.925 1.00 95.25 97 GLU A CA 1
ATOM 735 C C . GLU A 1 97 ? -2.832 7.943 -3.385 1.00 95.25 97 GLU A C 1
ATOM 737 O O . GLU A 1 97 ? -1.776 8.244 -3.934 1.00 95.25 97 GLU A O 1
ATOM 742 N N . LYS A 1 98 ? -3.828 7.352 -4.065 1.00 93.25 98 LYS A N 1
ATOM 743 C CA . LYS A 1 98 ? -3.768 7.080 -5.515 1.00 93.25 98 LYS A CA 1
ATOM 744 C C . LYS A 1 98 ? -3.516 8.335 -6.353 1.00 93.25 98 LYS A C 1
ATOM 746 O O . LYS A 1 98 ? -2.708 8.293 -7.274 1.00 93.25 98 LYS A O 1
ATOM 751 N N . ARG A 1 99 ? -4.195 9.448 -6.051 1.00 94.00 99 ARG A N 1
ATOM 752 C CA . ARG A 1 99 ? -3.992 10.713 -6.781 1.00 94.00 99 ARG A CA 1
ATOM 753 C C . ARG A 1 99 ? -2.589 11.261 -6.544 1.00 94.00 99 ARG A C 1
ATOM 755 O O . ARG A 1 99 ? -1.880 11.539 -7.501 1.00 94.00 99 ARG A O 1
ATOM 762 N N . GLU A 1 100 ? -2.165 11.309 -5.284 1.00 92.94 100 GLU A N 1
ATOM 763 C CA . GLU A 1 100 ? -0.820 11.762 -4.902 1.00 92.94 100 GLU A CA 1
ATOM 764 C C . GLU A 1 100 ? 0.286 10.880 -5.508 1.00 92.94 100 GLU A C 1
ATOM 766 O O . GLU A 1 100 ? 1.400 11.340 -5.757 1.00 92.94 100 GLU A O 1
ATOM 771 N N . LEU A 1 101 ? 0.021 9.589 -5.723 1.00 91.94 101 LEU A N 1
ATOM 772 C CA . LEU A 1 101 ? 0.936 8.682 -6.411 1.00 91.94 101 LEU A CA 1
ATOM 773 C C . LEU A 1 101 ? 1.090 9.059 -7.891 1.00 91.94 101 LEU A C 1
ATOM 775 O O . LEU A 1 101 ? 2.215 9.189 -8.367 1.00 91.94 101 LEU A O 1
ATOM 779 N N . HIS A 1 102 ? -0.019 9.271 -8.602 1.00 91.50 102 HIS A N 1
ATOM 780 C CA . HIS A 1 102 ? -0.004 9.641 -10.024 1.00 91.50 102 HIS A CA 1
ATOM 781 C C . HIS A 1 102 ? 0.561 11.043 -10.281 1.00 91.50 102 HIS A C 1
ATOM 783 O O . HIS A 1 102 ? 1.051 11.317 -11.371 1.00 91.50 102 HIS A O 1
ATOM 789 N N . GLU A 1 103 ? 0.535 11.927 -9.283 1.00 92.31 103 GLU A N 1
ATOM 790 C CA . GLU A 1 103 ? 1.227 13.219 -9.346 1.00 92.31 103 GLU A CA 1
ATOM 791 C C . GLU A 1 103 ? 2.752 13.075 -9.207 1.00 92.31 103 GLU A C 1
ATOM 793 O O . GLU A 1 103 ? 3.505 13.875 -9.762 1.00 92.31 103 GLU A O 1
ATOM 798 N N . ARG A 1 104 ? 3.223 12.056 -8.474 1.00 89.75 104 ARG A N 1
ATOM 799 C CA . ARG A 1 104 ? 4.650 11.843 -8.171 1.00 89.75 104 ARG A CA 1
ATOM 800 C C . ARG A 1 104 ? 5.370 10.939 -9.164 1.00 89.75 104 ARG A C 1
ATOM 802 O O . ARG A 1 104 ? 6.581 11.082 -9.332 1.00 89.75 104 ARG A O 1
ATOM 809 N N . TYR A 1 105 ? 4.662 10.006 -9.793 1.00 89.50 105 TYR A N 1
ATOM 810 C CA . TYR A 1 105 ? 5.259 8.989 -10.655 1.00 89.50 105 TYR A CA 1
ATOM 811 C C . TYR A 1 105 ? 4.624 8.969 -12.045 1.00 89.50 105 TYR A C 1
ATOM 813 O O . TYR A 1 105 ? 3.442 9.277 -12.184 1.00 89.50 105 TYR A O 1
ATOM 821 N N . PRO A 1 106 ? 5.381 8.570 -13.087 1.00 90.62 106 PRO A N 1
ATOM 822 C CA . PRO A 1 106 ? 4.819 8.383 -14.415 1.00 90.62 106 PRO A CA 1
ATOM 823 C C . PRO A 1 106 ? 3.641 7.408 -14.399 1.00 90.62 106 PRO A C 1
ATOM 825 O O . PRO A 1 106 ? 3.703 6.374 -13.734 1.00 90.62 106 PRO A O 1
ATOM 828 N N . ASP A 1 107 ? 2.625 7.693 -15.212 1.00 87.62 107 ASP A N 1
ATOM 829 C CA . ASP A 1 107 ? 1.470 6.816 -15.406 1.00 87.62 107 ASP A CA 1
ATOM 830 C C . ASP A 1 107 ? 1.877 5.539 -16.162 1.00 87.62 107 ASP A C 1
ATOM 832 O O . ASP A 1 107 ? 1.834 5.442 -17.394 1.00 87.62 107 ASP A O 1
ATOM 836 N N . ARG A 1 108 ? 2.419 4.579 -15.409 1.00 87.19 108 ARG A N 1
ATOM 837 C CA . ARG A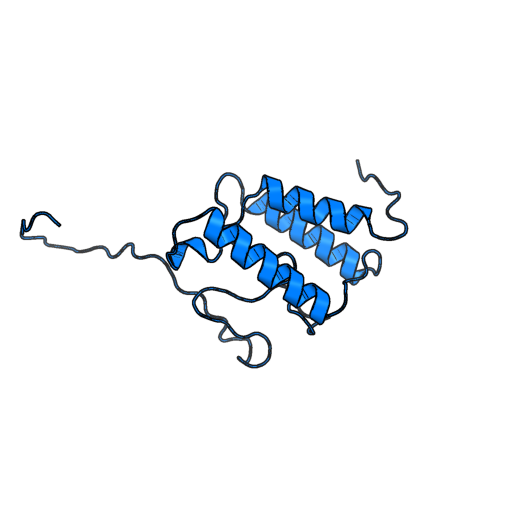 1 108 ? 2.849 3.263 -15.880 1.00 87.19 108 ARG A CA 1
ATOM 838 C C . ARG A 1 108 ? 2.537 2.230 -14.806 1.00 87.19 108 ARG A C 1
ATOM 840 O O . ARG A 1 108 ? 2.858 2.455 -13.638 1.00 87.19 108 ARG A O 1
ATOM 847 N N . PRO A 1 109 ? 2.107 1.016 -15.188 1.00 85.50 109 PRO A N 1
ATOM 848 C CA . PRO A 1 109 ? 1.693 0.015 -14.210 1.00 85.50 109 PRO A CA 1
ATOM 849 C C . PRO A 1 109 ? 2.820 -0.497 -13.289 1.00 85.50 109 PRO A C 1
ATOM 851 O O . PRO A 1 109 ? 2.548 -1.201 -12.324 1.00 85.50 109 PRO A O 1
ATOM 854 N N . ARG A 1 110 ? 4.098 -0.169 -13.535 1.00 86.81 110 ARG A N 1
ATOM 855 C CA . ARG A 1 110 ? 5.204 -0.461 -12.599 1.00 86.81 110 ARG A CA 1
ATOM 856 C C . ARG A 1 110 ? 5.122 0.378 -11.312 1.00 86.81 110 ARG A C 1
ATOM 858 O O . ARG A 1 110 ? 5.548 -0.115 -10.270 1.00 86.81 110 ARG A O 1
ATOM 865 N N . TYR A 1 111 ? 4.582 1.595 -11.381 1.00 90.56 111 TYR A N 1
ATOM 866 C CA . TYR A 1 111 ? 4.581 2.551 -10.268 1.00 90.56 111 TYR A CA 1
ATOM 867 C C . TYR A 1 111 ? 3.335 2.470 -9.374 1.00 90.56 111 TYR A C 1
ATOM 869 O O . TYR A 1 111 ? 3.297 3.114 -8.337 1.00 90.56 111 TYR A O 1
ATOM 877 N N . GLU A 1 112 ? 2.352 1.627 -9.703 1.00 90.25 112 GLU A N 1
ATOM 878 C CA . GLU A 1 112 ? 1.096 1.439 -8.942 1.00 90.25 112 GLU A CA 1
ATOM 879 C C . GLU A 1 112 ? 1.293 1.078 -7.458 1.00 90.25 112 GLU A C 1
ATOM 881 O O . GLU A 1 112 ? 0.469 1.370 -6.582 1.00 90.25 112 GLU A O 1
ATOM 886 N N . LEU A 1 113 ? 2.409 0.419 -7.162 1.00 91.81 113 LEU A N 1
ATOM 887 C CA . LEU A 1 113 ? 2.784 0.013 -5.814 1.00 91.81 113 LEU A CA 1
ATOM 888 C C . LEU A 1 113 ? 3.852 0.906 -5.186 1.00 91.81 113 LEU A C 1
ATOM 890 O O . LEU A 1 113 ? 4.219 0.655 -4.041 1.00 91.81 113 LEU A O 1
ATOM 894 N N . GLU A 1 114 ? 4.352 1.903 -5.909 1.00 93.06 114 GLU A N 1
ATOM 895 C CA . GLU A 1 114 ? 5.435 2.751 -5.431 1.00 93.06 114 GLU A CA 1
ATOM 896 C C . GLU A 1 114 ? 5.012 3.520 -4.178 1.00 93.06 114 GLU A C 1
ATOM 898 O O . GLU A 1 114 ? 3.869 3.963 -4.045 1.00 93.06 114 GLU A O 1
ATOM 903 N N . LEU A 1 115 ? 5.930 3.642 -3.228 1.00 91.88 115 LEU A N 1
ATOM 904 C CA . LEU A 1 115 ? 5.666 4.271 -1.951 1.00 91.88 115 LEU A CA 1
ATOM 905 C C . LEU A 1 115 ? 6.914 4.998 -1.468 1.00 91.88 115 LEU A C 1
ATOM 907 O O . LEU A 1 115 ? 7.985 4.403 -1.322 1.00 91.88 115 LEU A O 1
ATOM 911 N N . ASP A 1 116 ? 6.755 6.291 -1.192 1.00 91.12 116 ASP A N 1
ATOM 912 C CA . ASP A 1 116 ? 7.816 7.084 -0.593 1.00 91.12 116 ASP A CA 1
ATOM 913 C C . ASP A 1 116 ? 7.988 6.711 0.890 1.00 91.12 116 ASP A C 1
ATOM 915 O O . ASP A 1 116 ? 7.043 6.832 1.677 1.00 91.12 116 ASP A O 1
ATOM 919 N N . PRO A 1 117 ? 9.186 6.273 1.307 1.00 90.88 117 PRO A N 1
ATOM 920 C CA . PRO A 1 117 ? 9.415 5.780 2.659 1.00 90.88 117 PRO A CA 1
ATOM 921 C C . PRO A 1 117 ? 9.330 6.869 3.732 1.00 90.88 117 PRO A C 1
ATOM 923 O O . PRO A 1 117 ? 9.077 6.549 4.896 1.00 90.88 117 PRO A O 1
ATOM 926 N N . VAL A 1 118 ? 9.612 8.132 3.398 1.00 90.00 118 VAL A N 1
ATOM 927 C CA . VAL A 1 118 ? 9.615 9.236 4.366 1.00 90.00 118 VAL A CA 1
ATOM 928 C C . VAL A 1 118 ? 8.184 9.679 4.622 1.00 90.00 118 VAL A C 1
ATOM 930 O O . VAL A 1 118 ? 7.751 9.655 5.776 1.00 90.00 118 VAL A O 1
ATOM 933 N N . ALA A 1 119 ? 7.445 9.989 3.556 1.00 90.44 119 ALA A N 1
ATOM 934 C CA . ALA A 1 119 ? 6.044 10.383 3.631 1.00 90.44 119 ALA A CA 1
ATOM 935 C C . ALA A 1 119 ? 5.202 9.289 4.300 1.00 90.44 119 ALA A C 1
ATOM 937 O O . ALA A 1 119 ? 4.442 9.566 5.226 1.00 90.44 119 ALA A O 1
ATOM 938 N N . TYR A 1 120 ? 5.410 8.024 3.920 1.00 92.62 120 TYR A N 1
ATOM 939 C CA . TYR A 1 120 ? 4.658 6.914 4.498 1.00 92.62 120 TYR A CA 1
ATOM 940 C C . TYR A 1 120 ? 4.855 6.772 6.013 1.00 92.62 120 TYR A C 1
ATOM 942 O O . TYR A 1 120 ? 3.888 6.625 6.758 1.00 92.62 120 TYR A O 1
ATOM 950 N N . ARG A 1 121 ? 6.104 6.847 6.496 1.00 90.75 121 ARG A N 1
ATOM 951 C CA . ARG A 1 121 ? 6.375 6.762 7.941 1.00 90.75 121 ARG A CA 1
ATOM 952 C C . ARG A 1 121 ? 5.775 7.937 8.708 1.00 90.75 121 ARG A C 1
ATOM 954 O O . ARG A 1 121 ? 5.331 7.739 9.833 1.00 90.75 121 ARG A O 1
ATOM 961 N N . GLN A 1 122 ? 5.756 9.133 8.120 1.00 91.62 122 GLN A N 1
ATOM 962 C CA . GLN A 1 122 ? 5.112 10.301 8.727 1.00 91.62 122 GLN A CA 1
ATOM 963 C C . GLN A 1 122 ? 3.596 10.107 8.840 1.00 91.62 122 GLN A C 1
ATOM 965 O O . GLN A 1 122 ? 3.030 10.392 9.892 1.00 91.62 122 GLN A O 1
ATOM 970 N N . GLU A 1 123 ? 2.949 9.567 7.804 1.00 91.81 123 GLU A N 1
ATOM 971 C CA . GLU A 1 123 ? 1.514 9.267 7.846 1.00 91.81 123 GLU A CA 1
ATOM 972 C C . GLU A 1 123 ? 1.156 8.218 8.901 1.00 91.81 123 GLU A C 1
ATOM 974 O O . GLU A 1 123 ? 0.178 8.391 9.631 1.00 91.81 123 GLU A O 1
ATOM 979 N N . VAL A 1 124 ? 1.933 7.134 8.992 1.00 92.88 124 VAL A N 1
ATOM 980 C CA . VAL A 1 124 ? 1.699 6.089 10.000 1.00 92.88 124 VAL A CA 1
ATOM 981 C C . VAL A 1 124 ? 1.912 6.642 11.410 1.00 92.88 124 VAL A C 1
ATO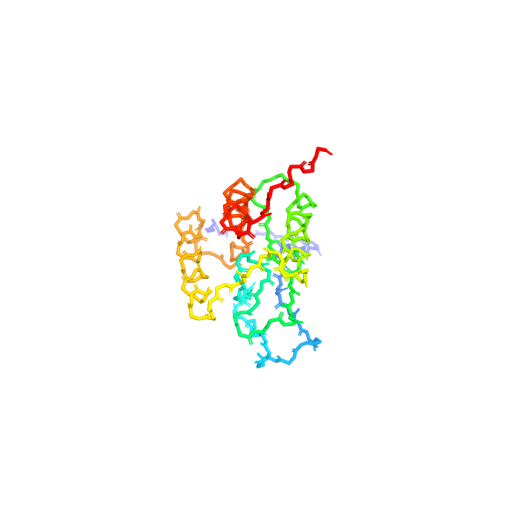M 983 O O . VAL A 1 124 ? 1.052 6.451 12.266 1.00 92.88 124 VAL A O 1
ATOM 986 N N . ALA A 1 125 ? 2.986 7.402 11.635 1.00 89.50 125 ALA A N 1
ATOM 987 C CA . ALA A 1 125 ? 3.249 8.020 12.934 1.00 89.50 125 ALA A CA 1
ATOM 988 C C . ALA A 1 125 ? 2.144 9.008 13.348 1.00 89.50 125 ALA A C 1
ATOM 990 O O . ALA A 1 125 ? 1.768 9.061 14.517 1.00 89.50 125 ALA A O 1
ATOM 991 N N . ALA A 1 126 ? 1.588 9.773 12.402 1.00 88.50 126 ALA A N 1
ATOM 992 C CA . ALA A 1 126 ? 0.470 10.674 12.678 1.00 88.50 126 ALA A CA 1
ATOM 993 C C . ALA A 1 126 ? -0.799 9.913 13.101 1.00 88.50 126 ALA A C 1
ATOM 995 O O . ALA A 1 126 ? -1.515 10.367 13.993 1.00 88.50 126 ALA A O 1
ATOM 996 N N . LEU A 1 127 ? -1.060 8.747 12.500 1.00 86.44 127 LEU A N 1
ATOM 997 C CA . LEU A 1 127 ? -2.177 7.882 12.887 1.00 86.44 127 LEU A CA 1
ATOM 998 C C . LEU A 1 127 ? -1.992 7.310 14.300 1.00 86.44 127 LEU A C 1
ATOM 1000 O O . LEU A 1 127 ? -2.934 7.325 15.089 1.00 86.44 127 LEU A O 1
ATOM 1004 N N . GLU A 1 128 ? -0.786 6.846 14.632 1.00 83.12 128 GLU A N 1
ATOM 1005 C CA . GLU A 1 128 ? -0.452 6.341 15.973 1.00 83.12 128 GLU A CA 1
ATOM 1006 C C . GLU A 1 128 ? -0.538 7.441 17.046 1.00 83.12 128 GLU A C 1
ATOM 1008 O O . GLU A 1 128 ? -0.998 7.187 18.160 1.00 83.12 128 GLU A O 1
ATOM 1013 N N . ALA A 1 129 ? -0.140 8.673 16.712 1.00 82.06 129 ALA A N 1
ATOM 1014 C CA . ALA A 1 129 ? -0.210 9.824 17.614 1.00 82.06 129 ALA A CA 1
ATOM 1015 C C . ALA A 1 129 ? -1.642 10.347 17.830 1.00 82.06 129 ALA A C 1
ATOM 1017 O O . ALA A 1 129 ? -1.939 10.916 18.878 1.00 82.06 129 ALA A O 1
ATOM 1018 N N . ALA A 1 130 ? -2.531 10.169 16.848 1.00 78.12 130 ALA A N 1
ATOM 1019 C CA . ALA A 1 130 ? -3.944 10.524 16.964 1.00 78.12 130 ALA A CA 1
ATOM 1020 C C . ALA A 1 130 ? -4.757 9.502 17.782 1.00 78.12 130 ALA A C 1
ATOM 1022 O O . ALA A 1 130 ? -5.913 9.766 18.120 1.00 78.12 130 ALA A O 1
ATOM 1023 N N . ALA A 1 131 ? -4.178 8.339 18.093 1.00 71.44 131 ALA A N 1
ATOM 1024 C CA . ALA A 1 131 ? -4.842 7.306 18.867 1.00 71.44 131 ALA A CA 1
ATOM 1025 C C . ALA A 1 131 ? -4.921 7.693 20.360 1.00 71.44 131 ALA A C 1
ATOM 1027 O O . ALA A 1 131 ? -3.927 8.132 20.947 1.00 71.44 131 ALA A O 1
ATOM 1028 N N . PRO A 1 132 ? -6.094 7.560 21.006 1.00 56.62 132 PRO A N 1
ATOM 1029 C CA . PRO A 1 132 ? -6.264 7.961 22.396 1.00 56.62 132 PRO A CA 1
ATOM 1030 C C . PRO A 1 132 ? -5.413 7.082 23.328 1.00 56.62 132 PRO A C 1
ATOM 1032 O O . PRO A 1 132 ? -5.725 5.919 23.553 1.00 56.62 132 PRO A O 1
ATOM 1035 N N . GLY A 1 133 ? -4.357 7.658 23.917 1.00 59.69 133 GLY A N 1
ATOM 1036 C CA . GLY A 1 133 ? -3.628 7.056 25.042 1.00 59.69 133 GLY A CA 1
ATOM 1037 C C . GLY A 1 133 ? -2.254 6.439 24.756 1.00 59.69 133 GLY A C 1
ATOM 1038 O O . GLY A 1 133 ? -1.707 5.789 25.646 1.00 59.69 133 GLY A O 1
ATOM 1039 N N . THR A 1 134 ? -1.625 6.670 23.601 1.00 52.91 134 THR A N 1
ATOM 1040 C CA . THR A 1 134 ? -0.275 6.146 23.290 1.00 52.91 134 THR A CA 1
ATOM 1041 C C . THR A 1 134 ? 0.856 6.963 23.942 1.00 52.91 134 THR A C 1
ATOM 1043 O O . THR A 1 134 ? 1.846 7.350 23.329 1.00 52.91 134 THR A O 1
ATOM 1046 N N . GLY A 1 135 ? 0.759 7.189 25.254 1.00 45.00 135 GLY A N 1
ATOM 1047 C CA . GLY A 1 135 ? 1.823 7.749 26.094 1.00 45.00 135 GLY A CA 1
ATOM 1048 C C . GLY A 1 135 ? 2.962 6.764 26.393 1.00 45.00 135 GLY A C 1
ATOM 1049 O O . GLY A 1 135 ? 3.507 6.784 27.496 1.00 45.00 135 GLY A O 1
ATOM 1050 N N . ARG A 1 136 ? 3.329 5.881 25.457 1.00 48.34 136 ARG A N 1
ATOM 1051 C CA . ARG A 1 136 ? 4.543 5.061 25.568 1.00 48.34 136 ARG A CA 1
ATOM 1052 C C . ARG A 1 136 ? 5.474 5.342 24.400 1.00 48.34 136 ARG A C 1
ATOM 1054 O O . ARG A 1 136 ? 5.426 4.704 23.356 1.00 48.34 136 ARG A O 1
ATOM 1061 N N . ALA A 1 137 ? 6.388 6.275 24.644 1.00 41.50 137 ALA A N 1
ATOM 1062 C CA . ALA A 1 137 ? 7.666 6.297 23.958 1.00 41.50 137 ALA A CA 1
ATOM 1063 C C . ALA A 1 137 ? 8.437 5.035 24.370 1.00 41.50 137 ALA A C 1
ATOM 1065 O O . ALA A 1 137 ? 9.035 4.977 25.446 1.00 41.50 137 ALA A O 1
ATOM 1066 N N . TRP A 1 138 ? 8.382 4.002 23.539 1.00 48.97 138 TRP A N 1
ATOM 1067 C CA . TRP A 1 138 ? 9.302 2.879 23.647 1.00 48.97 138 TRP A CA 1
ATOM 1068 C C . TRP A 1 138 ? 10.662 3.358 23.123 1.00 48.97 138 TRP A C 1
ATOM 1070 O O . TRP A 1 138 ? 10.806 3.641 21.934 1.00 48.97 138 TRP A O 1
ATOM 1080 N N . ARG A 1 139 ? 11.604 3.567 24.053 1.00 35.72 139 ARG A N 1
ATOM 1081 C CA . ARG A 1 139 ? 13.020 3.839 23.769 1.00 35.72 139 ARG A CA 1
ATOM 1082 C C . ARG A 1 139 ? 13.733 2.566 23.344 1.00 35.72 139 ARG A C 1
ATOM 1084 O O . ARG A 1 139 ? 13.403 1.510 23.927 1.00 35.72 139 ARG A O 1
#

Sequence (139 aa):
ADGRREEFDVMLAATGYEVDLPFLAPHVVPVVGRRVDLYKRIFPPGRPNLCFIGMFNVSAGANIRMMDTQCRLMAAVVAGEVVLPSADAMRADVAREKRELHERYPDRPRYELELDPVAYRQEVAALEAAAPGTGRAWR

Mean predicted aligned error: 5.63 Å

Radius of gyration: 18.41 Å; Cα contacts (8 Å, |Δi|>4): 124; chains: 1; bounding box: 37×31×63 Å

Nearest PDB structures (foldseek):
  6sek-assembly1_B  TM=9.160E-01  e=2.531E-06  synthetic construct
  6sem-assembly2_A  TM=9.103E-01  e=3.040E-06  synthetic construct
  6sf0-assembly2_C-2  TM=8.847E-01  e=6.817E-05  synthetic construct
  7al4-assembly1_A  TM=8.159E-01  e=1.045E-04  Felis catus
  7al4-assembly2_C  TM=8.096E-01  e=9.387E-04  Felis catus

Foldseek 3Di:
DPPDDDDDPDDDPPPDDADDDVVDDCVLWNCDGRDTLAQLQFHQQPNLPGTDAQQADEPDDDSVVVSVLNVVLNVCVVVVQADDDHSVVSNVNSVVVQVVQCVVDPPDSVSNRYDYPVVSSVVSVVRSVPGPPPPDPPD

Solvent-accessible surface area (backbone atoms only — not comparable to full-atom values): 8897 Å² total; per-residue (Å²): 135,94,81,83,85,83,90,75,96,77,84,83,87,86,84,77,86,84,63,83,59,93,91,52,60,60,89,80,64,52,70,58,81,60,34,66,75,26,34,92,48,30,35,40,62,83,38,93,92,47,75,46,77,67,71,56,39,70,74,64,83,68,64,66,61,55,38,51,54,47,51,50,54,50,49,34,37,77,71,62,55,34,79,78,75,55,44,66,57,32,49,52,49,36,55,48,52,53,52,58,43,58,76,74,40,72,98,47,81,84,49,67,34,54,40,57,64,66,64,50,52,51,55,52,51,52,54,56,68,70,21,84,78,70,85,66,84,82,127

Secondary structure (DSSP, 8-state):
--------S------------TTS-TTTS-EETTEE--BTTTB-TT-TT---SS-SEESSS-HHHHHHHHHHHHHHHHTTSS----HHHHHHHHHHHHHHHHHHS-SSTTSTTEE-HHHHHHHHHHHHHTSTT------

pLDDT: mean 88.94, std 11.31, range [35.72, 98.0]